Protein AF-A0A3D4KA52-F1 (afdb_monomer_lite)

Structure (mmCIF, N/CA/C/O backbone):
data_AF-A0A3D4KA52-F1
#
_entry.id   AF-A0A3D4KA52-F1
#
loop_
_atom_site.group_PDB
_atom_site.id
_atom_site.type_symbol
_atom_site.label_atom_id
_atom_site.label_alt_id
_atom_site.label_comp_id
_atom_site.label_asym_id
_atom_site.label_entity_id
_atom_site.label_seq_id
_atom_site.pdbx_PDB_ins_code
_atom_site.Cartn_x
_atom_site.Cartn_y
_atom_site.Cartn_z
_atom_site.occupancy
_atom_site.B_iso_or_equiv
_atom_site.auth_seq_id
_atom_site.auth_comp_id
_atom_site.auth_asym_id
_atom_site.auth_atom_id
_atom_site.pdbx_PDB_model_num
ATOM 1 N N . TYR A 1 1 ? 13.104 0.872 -15.841 1.00 61.03 1 TYR A N 1
ATOM 2 C CA . TYR A 1 1 ? 13.590 0.272 -14.583 1.00 61.03 1 TYR A CA 1
ATOM 3 C C . TYR A 1 1 ? 13.349 -1.228 -14.711 1.00 61.03 1 TYR A C 1
ATOM 5 O O . TYR A 1 1 ? 12.201 -1.584 -14.936 1.00 61.03 1 TYR A O 1
ATOM 13 N N . PRO A 1 2 ? 14.381 -2.091 -14.729 1.00 73.38 2 PRO A N 1
ATOM 14 C CA . PRO A 1 2 ? 14.196 -3.521 -15.021 1.00 73.38 2 PRO A CA 1
ATOM 15 C C . PRO A 1 2 ? 13.638 -4.319 -13.830 1.00 73.38 2 PRO A C 1
ATOM 17 O O . PRO A 1 2 ? 13.136 -5.422 -14.011 1.00 73.38 2 PRO A O 1
ATOM 20 N N . ASN A 1 3 ? 13.708 -3.758 -12.620 1.00 79.00 3 ASN A N 1
ATOM 21 C CA . ASN A 1 3 ? 13.283 -4.417 -11.387 1.00 79.00 3 ASN A CA 1
ATOM 22 C C . ASN A 1 3 ? 11.773 -4.266 -11.152 1.00 79.00 3 ASN A C 1
ATOM 24 O O . ASN A 1 3 ? 11.130 -3.387 -11.725 1.00 79.00 3 ASN A O 1
ATOM 28 N N . GLN A 1 4 ? 11.234 -5.104 -10.267 1.00 78.00 4 GLN A N 1
ATOM 29 C CA . GLN A 1 4 ? 9.839 -5.045 -9.836 1.00 78.00 4 GLN A CA 1
ATOM 30 C C . GLN A 1 4 ? 9.591 -3.839 -8.908 1.00 78.00 4 GLN A C 1
ATOM 32 O O . GLN A 1 4 ? 10.499 -3.385 -8.209 1.00 78.00 4 GLN A O 1
ATOM 37 N N . ILE A 1 5 ? 8.369 -3.310 -8.917 1.00 79.25 5 ILE A N 1
ATOM 38 C CA . ILE A 1 5 ? 7.930 -2.107 -8.209 1.00 79.25 5 ILE A CA 1
ATOM 39 C C . ILE A 1 5 ? 6.604 -2.410 -7.510 1.00 79.25 5 ILE A C 1
ATOM 41 O O . ILE A 1 5 ? 5.694 -2.984 -8.102 1.00 79.25 5 ILE A O 1
ATOM 45 N N . GLY A 1 6 ? 6.495 -1.989 -6.254 1.00 76.94 6 GLY A N 1
ATOM 46 C CA . GLY A 1 6 ? 5.262 -2.037 -5.479 1.00 76.94 6 GLY A CA 1
ATOM 47 C C . GLY A 1 6 ? 4.637 -0.650 -5.351 1.00 76.94 6 GLY A C 1
ATOM 48 O O . GLY A 1 6 ? 4.973 0.053 -4.394 1.00 76.94 6 GLY A O 1
ATOM 49 N N . PRO A 1 7 ? 3.808 -0.190 -6.310 1.00 71.69 7 PRO A N 1
ATOM 50 C CA . PRO A 1 7 ? 3.081 1.058 -6.142 1.00 71.69 7 PRO A CA 1
ATOM 51 C C . PRO A 1 7 ? 2.113 0.884 -4.972 1.00 71.69 7 PRO A C 1
ATOM 53 O O . PRO A 1 7 ? 1.227 0.036 -5.026 1.00 71.69 7 PRO A O 1
ATOM 56 N N . GLY A 1 8 ? 2.309 1.660 -3.907 1.00 74.88 8 GLY A N 1
ATOM 57 C CA . GLY A 1 8 ? 1.396 1.680 -2.772 1.00 74.88 8 GLY A CA 1
ATOM 58 C C . GLY A 1 8 ? -0.039 1.915 -3.254 1.00 74.88 8 GLY A C 1
ATOM 59 O O . GLY A 1 8 ? -0.324 2.916 -3.916 1.00 74.88 8 GLY A O 1
ATOM 60 N N . VAL A 1 9 ? -0.919 0.936 -3.030 1.00 77.31 9 VAL A N 1
ATOM 61 C CA . VAL A 1 9 ? -2.302 0.968 -3.547 1.00 77.31 9 VAL A CA 1
ATOM 62 C C . VAL A 1 9 ? -3.294 1.540 -2.537 1.00 77.31 9 VAL A C 1
ATOM 64 O O . VAL A 1 9 ? -4.476 1.694 -2.841 1.00 77.31 9 VAL A O 1
ATOM 67 N N . TYR A 1 10 ? -2.831 1.831 -1.323 1.00 75.44 10 TYR A N 1
ATOM 68 C CA . TYR A 1 10 ? -3.678 2.180 -0.194 1.00 75.44 10 TYR A CA 1
ATOM 69 C C . TYR A 1 10 ? -2.890 3.009 0.830 1.00 75.44 10 TYR A C 1
ATOM 71 O O . TYR A 1 10 ? -1.899 2.549 1.407 1.00 75.44 10 TYR A O 1
ATOM 79 N N . ASP A 1 11 ? -3.408 4.214 1.085 1.00 75.88 11 ASP A N 1
ATOM 80 C CA . ASP A 1 11 ? -2.886 5.166 2.065 1.00 75.88 11 ASP A CA 1
ATOM 81 C C . ASP A 1 11 ? -3.175 4.715 3.504 1.00 75.88 11 ASP A C 1
ATOM 83 O O . ASP A 1 11 ? -4.282 4.862 4.036 1.00 75.88 11 ASP A O 1
ATOM 87 N N . ILE A 1 12 ? -2.135 4.196 4.155 1.00 75.81 12 ILE A N 1
ATOM 88 C CA . ILE A 1 12 ? -2.169 3.705 5.537 1.00 75.81 12 ILE A CA 1
ATOM 89 C C . ILE A 1 12 ? -2.299 4.823 6.582 1.00 75.81 12 ILE A C 1
ATOM 91 O O . ILE A 1 12 ? -2.646 4.547 7.738 1.00 75.81 12 ILE A O 1
ATOM 95 N N . HIS A 1 13 ? -2.037 6.079 6.207 1.00 76.50 13 HIS A N 1
ATOM 96 C CA . HIS A 1 13 ? -2.153 7.230 7.102 1.00 76.50 13 HIS A CA 1
ATOM 97 C C . HIS A 1 13 ? -3.607 7.682 7.282 1.00 76.50 13 HIS A C 1
ATOM 99 O O . HIS A 1 13 ? -3.921 8.386 8.245 1.00 76.50 13 HIS A O 1
ATOM 105 N N . SER A 1 14 ? -4.515 7.198 6.433 1.00 77.88 14 SER A N 1
ATOM 106 C CA . SER A 1 14 ? -5.955 7.373 6.581 1.00 77.88 14 SER A CA 1
ATOM 107 C C . SER A 1 14 ? -6.600 6.197 7.337 1.00 77.88 14 SER A C 1
ATOM 109 O O . SER A 1 14 ? -6.231 5.041 7.119 1.00 77.88 14 SER A O 1
ATOM 111 N N . PRO A 1 15 ? -7.585 6.437 8.230 1.00 74.12 15 PRO A N 1
ATOM 112 C CA . PRO A 1 15 ? -8.419 5.375 8.807 1.00 74.12 15 PRO A CA 1
ATOM 113 C C . PRO A 1 15 ? -9.457 4.823 7.826 1.00 74.12 15 PRO A C 1
ATOM 115 O O . PRO A 1 15 ? -10.179 3.885 8.153 1.00 74.12 15 PRO A O 1
ATOM 118 N N . ARG A 1 16 ? -9.564 5.415 6.635 1.00 82.50 16 ARG A N 1
ATOM 119 C CA . ARG A 1 16 ? -10.503 4.992 5.606 1.00 82.50 16 ARG A CA 1
ATOM 120 C C . ARG A 1 16 ? -10.075 3.648 5.027 1.00 82.50 16 ARG A C 1
ATOM 122 O O . ARG A 1 16 ? -8.956 3.504 4.549 1.00 82.50 16 ARG A O 1
ATOM 129 N N . VAL A 1 17 ? -11.011 2.709 4.985 1.00 81.25 17 VAL A N 1
ATOM 130 C CA . VAL A 1 17 ? -10.879 1.492 4.185 1.00 81.25 17 VAL A CA 1
ATOM 131 C C . VAL A 1 17 ? -11.166 1.867 2.719 1.00 81.25 17 VAL A C 1
ATOM 133 O O . VAL A 1 17 ? -12.277 2.327 2.435 1.00 81.25 17 VAL A O 1
ATOM 136 N N . PRO A 1 18 ? -10.184 1.777 1.800 1.00 81.94 18 PRO A N 1
ATOM 137 C CA . PRO A 1 18 ? -10.405 2.068 0.382 1.00 81.94 18 PRO A CA 1
ATOM 138 C C . PRO A 1 18 ? -11.332 1.015 -0.223 1.00 81.94 18 PRO A C 1
ATOM 140 O O . PRO A 1 18 ? -11.426 -0.082 0.308 1.00 81.94 18 PRO A O 1
ATOM 143 N N . LYS A 1 19 ? -12.021 1.317 -1.323 1.00 87.50 19 LYS A N 1
ATOM 144 C CA . LYS A 1 19 ? -12.792 0.296 -2.050 1.00 87.50 19 LYS A CA 1
ATOM 145 C C . LYS A 1 19 ? -11.899 -0.445 -3.042 1.00 87.50 19 LYS A C 1
ATOM 147 O O . LYS A 1 19 ? -10.986 0.168 -3.596 1.00 87.50 19 LYS A O 1
ATOM 152 N N . ALA A 1 20 ? -12.231 -1.697 -3.352 1.00 86.81 20 ALA A N 1
ATOM 153 C CA . ALA A 1 20 ? -11.575 -2.472 -4.406 1.00 86.81 20 ALA A CA 1
ATOM 154 C C . ALA A 1 20 ? -11.455 -1.691 -5.731 1.00 86.81 20 ALA A C 1
ATOM 156 O O . ALA A 1 20 ? -10.372 -1.628 -6.309 1.00 86.81 20 ALA A O 1
ATOM 157 N N . GLU A 1 21 ? -12.506 -0.969 -6.143 1.00 87.69 21 GLU A N 1
ATOM 158 C CA . GLU A 1 21 ? -12.498 -0.205 -7.402 1.00 87.69 21 GLU A CA 1
ATOM 159 C C . GLU A 1 21 ? -11.474 0.949 -7.408 1.00 87.69 21 GLU A C 1
ATOM 161 O O . GLU A 1 21 ? -11.016 1.392 -8.463 1.00 87.69 21 GLU A O 1
ATOM 166 N N . GLU A 1 22 ? -11.117 1.489 -6.238 1.00 85.38 22 GLU A N 1
ATOM 167 C CA . GLU A 1 22 ? -10.083 2.523 -6.137 1.00 85.38 22 GLU A CA 1
ATOM 168 C C . GLU A 1 22 ? -8.686 1.929 -6.328 1.00 85.38 22 GLU A C 1
ATOM 170 O O . GLU A 1 22 ? -7.864 2.534 -7.020 1.00 85.38 22 GLU A O 1
ATOM 175 N N . MET A 1 23 ? -8.443 0.737 -5.772 1.00 86.06 23 MET A N 1
ATOM 176 C CA . MET A 1 23 ? -7.189 0.002 -5.949 1.00 86.06 23 MET A CA 1
ATOM 177 C C . MET A 1 23 ? -7.026 -0.459 -7.402 1.00 86.06 23 MET A C 1
ATOM 179 O O . MET A 1 23 ? -5.963 -0.256 -7.986 1.00 86.06 23 MET A O 1
ATOM 183 N N . GLU A 1 24 ? -8.093 -0.964 -8.030 1.00 89.06 24 GLU A N 1
ATOM 184 C CA . GLU A 1 24 ? -8.106 -1.324 -9.456 1.00 89.06 24 GLU A CA 1
ATOM 185 C C . GLU A 1 24 ? -7.712 -0.141 -10.348 1.00 89.06 24 GLU A C 1
ATOM 187 O O . GLU A 1 24 ? -6.826 -0.261 -11.190 1.00 89.06 24 GLU A O 1
ATOM 192 N N . ARG A 1 25 ? -8.278 1.050 -10.113 1.00 89.44 25 ARG A N 1
ATOM 193 C CA . ARG A 1 25 ? -7.933 2.256 -10.889 1.00 89.44 25 ARG A CA 1
ATOM 194 C C . ARG A 1 25 ? -6.468 2.668 -10.751 1.00 89.44 25 ARG A C 1
ATOM 196 O O . ARG A 1 25 ? -5.925 3.290 -11.668 1.00 89.44 25 ARG A O 1
ATOM 203 N N . LEU A 1 26 ? -5.842 2.412 -9.603 1.00 86.44 26 LEU A N 1
ATOM 204 C CA . LEU A 1 26 ? -4.417 2.681 -9.396 1.00 86.44 26 LEU A CA 1
ATOM 205 C C . LEU A 1 26 ? -3.555 1.655 -10.136 1.00 86.44 26 LEU A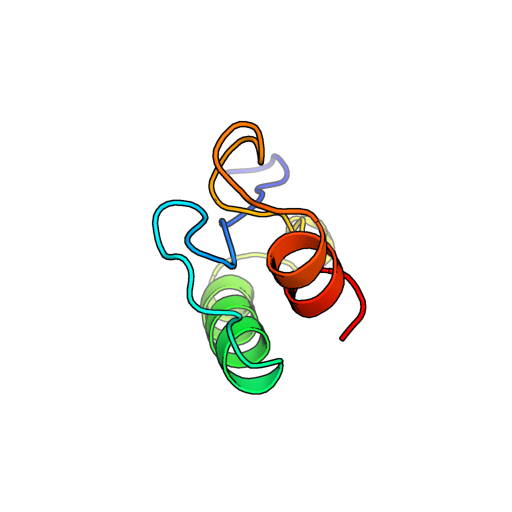 C 1
ATOM 207 O O . LEU A 1 26 ? -2.594 2.044 -10.804 1.00 86.44 26 LEU A O 1
ATOM 211 N N . LEU A 1 27 ? -3.945 0.381 -10.098 1.00 88.75 27 LEU A N 1
ATOM 212 C CA . LEU A 1 27 ? -3.289 -0.686 -10.851 1.00 88.75 27 LEU A CA 1
ATOM 213 C C . LEU A 1 27 ? -3.399 -0.463 -12.361 1.00 88.75 27 LEU A C 1
ATOM 215 O O . LEU A 1 27 ? -2.387 -0.530 -13.051 1.00 88.75 27 LEU A O 1
ATOM 219 N N . ASP A 1 28 ? -4.566 -0.064 -12.869 1.00 90.94 28 ASP A N 1
ATOM 220 C CA . ASP A 1 28 ? -4.765 0.287 -14.280 1.00 90.94 28 ASP A CA 1
ATOM 221 C C . ASP A 1 28 ? -3.843 1.422 -14.735 1.00 90.94 28 ASP A C 1
ATOM 223 O O . ASP A 1 28 ? -3.364 1.440 -15.869 1.00 90.94 28 ASP A O 1
ATOM 227 N N . LYS A 1 29 ? -3.581 2.405 -13.865 1.00 88.88 29 LYS A N 1
ATOM 228 C CA . LYS A 1 29 ? -2.620 3.475 -14.165 1.00 88.88 29 LYS A CA 1
ATOM 229 C C . LYS A 1 29 ? -1.188 2.948 -14.190 1.00 88.88 29 LYS A C 1
ATOM 231 O O . LYS A 1 29 ? -0.433 3.353 -15.070 1.00 88.88 29 LYS A O 1
ATOM 236 N N . ALA A 1 30 ? -0.824 2.065 -13.262 1.00 87.25 30 ALA A N 1
ATOM 237 C CA . ALA A 1 30 ? 0.503 1.458 -13.209 1.00 87.25 30 ALA A CA 1
ATOM 238 C C . ALA A 1 30 ? 0.766 0.549 -14.424 1.00 87.25 30 ALA A C 1
ATOM 240 O O . ALA A 1 30 ? 1.826 0.642 -15.039 1.00 87.25 30 ALA A O 1
ATOM 241 N N . LEU A 1 31 ? -0.228 -0.238 -14.845 1.00 90.12 31 LEU A N 1
ATOM 242 C CA . LEU A 1 31 ? -0.161 -1.139 -16.002 1.00 90.12 31 LEU A CA 1
ATOM 243 C C . LEU A 1 31 ? 0.010 -0.414 -17.347 1.00 90.12 31 LEU A C 1
ATOM 245 O O . LEU A 1 31 ? 0.455 -1.016 -18.318 1.00 90.12 31 LEU A O 1
ATOM 249 N N . LYS A 1 32 ? -0.299 0.887 -17.431 1.00 91.50 32 LYS A N 1
ATOM 250 C CA . LYS A 1 32 ? -0.030 1.689 -18.642 1.00 91.50 32 LYS A CA 1
ATOM 251 C C . LYS A 1 32 ? 1.456 1.961 -18.870 1.00 91.50 32 LYS A C 1
ATOM 253 O O . LYS A 1 32 ? 1.822 2.396 -19.960 1.00 91.50 32 LYS A O 1
ATOM 258 N N . VAL A 1 33 ? 2.287 1.790 -17.843 1.00 90.19 33 VAL A N 1
ATOM 259 C CA . VAL A 1 33 ? 3.705 2.183 -17.857 1.00 90.19 33 VAL A CA 1
ATOM 260 C C . VAL A 1 33 ? 4.655 1.092 -17.356 1.00 90.19 33 VAL A C 1
ATOM 262 O O . VAL A 1 33 ? 5.863 1.233 -17.532 1.00 90.19 33 VAL A O 1
ATOM 265 N N . LEU A 1 34 ? 4.134 0.020 -16.751 1.00 86.56 34 LEU A N 1
ATOM 266 C CA . LEU A 1 34 ? 4.884 -1.130 -16.242 1.00 86.56 34 LEU A CA 1
ATOM 267 C C . LEU A 1 34 ? 4.250 -2.434 -16.735 1.00 86.56 34 LEU A C 1
ATOM 269 O O . LEU A 1 34 ? 3.026 -2.541 -16.799 1.00 86.56 34 LEU A O 1
ATOM 273 N N . ASP A 1 35 ? 5.077 -3.445 -17.008 1.00 87.25 35 ASP A N 1
ATOM 274 C CA . ASP A 1 35 ? 4.582 -4.796 -17.272 1.00 87.25 35 ASP A CA 1
ATOM 275 C C . ASP A 1 35 ? 3.953 -5.383 -16.003 1.00 87.25 35 ASP A C 1
ATOM 277 O O . ASP A 1 35 ? 4.475 -5.205 -14.901 1.00 87.25 35 ASP A O 1
ATOM 281 N N . ALA A 1 36 ? 2.874 -6.158 -16.141 1.00 86.75 36 ALA A N 1
ATOM 282 C CA . ALA A 1 36 ? 2.185 -6.775 -15.000 1.00 86.75 36 ALA A CA 1
ATOM 283 C C . ALA A 1 36 ? 3.128 -7.608 -14.108 1.00 86.75 36 ALA A C 1
ATOM 285 O O . ALA A 1 36 ? 3.020 -7.589 -12.886 1.00 86.75 36 ALA A O 1
ATOM 286 N N . ASN A 1 37 ? 4.122 -8.266 -14.712 1.00 87.25 37 ASN A N 1
ATOM 287 C CA . ASN A 1 37 ? 5.122 -9.091 -14.023 1.00 87.25 37 ASN A CA 1
ATOM 288 C C . ASN A 1 37 ? 6.088 -8.271 -13.145 1.00 87.25 37 ASN A C 1
ATOM 290 O O . ASN A 1 37 ? 6.871 -8.831 -12.369 1.00 87.25 37 ASN A O 1
ATOM 294 N N . GLN A 1 38 ? 6.075 -6.947 -13.306 1.00 85.75 38 GLN A N 1
ATOM 295 C CA . GLN A 1 38 ? 6.862 -6.007 -12.526 1.00 85.75 38 GLN A CA 1
ATOM 296 C C . GLN A 1 38 ? 6.071 -5.397 -11.369 1.00 85.75 38 GLN A C 1
ATOM 298 O O . GLN A 1 38 ? 6.683 -4.708 -10.563 1.00 85.75 38 GLN A O 1
ATOM 303 N N . ILE A 1 39 ? 4.759 -5.622 -11.258 1.00 86.38 39 ILE A N 1
ATOM 304 C CA . ILE A 1 39 ? 3.918 -4.945 -10.267 1.00 86.38 39 ILE A CA 1
ATOM 305 C C . ILE A 1 39 ? 3.680 -5.850 -9.056 1.00 86.38 39 ILE A C 1
ATOM 307 O O . ILE A 1 39 ? 3.182 -6.965 -9.184 1.00 86.38 39 ILE A O 1
ATOM 311 N N . TRP A 1 40 ? 3.985 -5.331 -7.868 1.00 87.25 40 TRP A N 1
ATOM 312 C CA . TRP A 1 40 ? 3.536 -5.885 -6.591 1.00 87.25 40 TRP A CA 1
ATOM 313 C C . TRP A 1 40 ? 2.423 -5.026 -6.002 1.00 87.25 40 TRP A C 1
ATOM 315 O O . TRP A 1 40 ? 2.443 -3.804 -6.119 1.00 87.25 40 TRP A O 1
ATOM 325 N N . VAL A 1 41 ? 1.455 -5.661 -5.347 1.00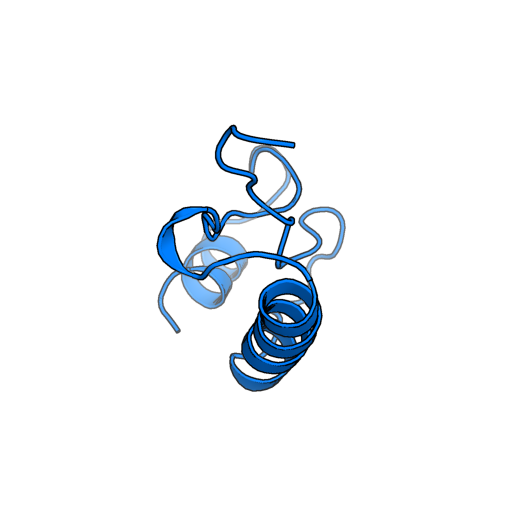 85.44 41 VAL A N 1
ATOM 326 C CA . VAL A 1 41 ? 0.361 -4.961 -4.669 1.00 85.44 41 VAL A CA 1
ATOM 327 C C . VAL A 1 41 ? 0.660 -4.932 -3.179 1.00 85.44 41 VAL A C 1
ATOM 329 O O . VAL A 1 41 ? 0.720 -5.977 -2.533 1.00 85.44 41 VAL A O 1
ATOM 332 N N . ASN A 1 42 ? 0.868 -3.739 -2.626 1.00 85.31 42 ASN A N 1
ATOM 333 C CA . ASN A 1 42 ? 1.147 -3.556 -1.206 1.00 85.31 42 ASN A CA 1
ATOM 334 C C . ASN A 1 42 ? 0.595 -2.218 -0.687 1.00 85.31 42 ASN A C 1
ATOM 336 O O . ASN A 1 42 ? 0.400 -1.287 -1.469 1.00 85.31 42 ASN A O 1
ATOM 340 N N . PRO A 1 43 ? 0.369 -2.092 0.633 1.00 82.00 43 PRO A N 1
ATOM 341 C CA . PRO A 1 43 ? 0.082 -0.806 1.268 1.00 82.00 43 PRO A CA 1
ATOM 342 C C . PRO A 1 43 ? 1.240 0.192 1.116 1.00 82.00 43 PRO A C 1
ATOM 344 O O . PRO A 1 43 ? 2.384 -0.217 0.895 1.00 82.00 43 PRO A O 1
ATOM 347 N N . ASP A 1 44 ? 0.958 1.482 1.317 1.00 80.38 44 ASP A N 1
ATOM 348 C CA . ASP A 1 44 ? 1.953 2.565 1.226 1.00 80.38 44 ASP A CA 1
ATOM 349 C C . ASP A 1 44 ? 3.109 2.418 2.234 1.00 80.38 44 ASP A C 1
ATOM 351 O O . ASP A 1 44 ? 4.251 2.771 1.941 1.00 80.38 44 ASP A O 1
ATOM 355 N N . CYS A 1 45 ? 2.834 1.901 3.435 1.00 84.50 45 CYS A N 1
ATOM 356 C CA . CYS A 1 45 ? 3.828 1.684 4.488 1.00 84.50 45 CYS A CA 1
ATOM 357 C C . CYS A 1 45 ? 3.344 0.611 5.486 1.00 84.50 45 CYS A C 1
ATOM 359 O O . CYS A 1 45 ? 2.308 -0.028 5.303 1.00 84.50 45 CYS A O 1
ATOM 361 N N . GLY A 1 46 ? 4.100 0.392 6.563 1.00 81.06 46 GLY A N 1
ATOM 362 C CA . GLY A 1 46 ? 3.749 -0.556 7.617 1.00 81.06 46 GLY A CA 1
ATOM 363 C C . GLY A 1 46 ? 2.480 -0.167 8.385 1.00 81.06 46 GLY A C 1
ATOM 364 O O . GLY A 1 46 ? 2.241 0.995 8.695 1.00 81.06 46 GLY A O 1
ATOM 365 N N . LEU A 1 47 ? 1.703 -1.169 8.791 1.00 84.81 47 LEU A N 1
ATOM 366 C CA . LEU A 1 47 ? 0.375 -1.015 9.405 1.00 84.81 47 LEU A CA 1
ATOM 367 C C . LEU A 1 47 ? 0.400 -0.714 10.915 1.00 84.81 47 LEU A C 1
ATOM 369 O O . LEU A 1 47 ? -0.615 -0.847 11.591 1.00 84.81 47 LEU A O 1
ATOM 373 N N . LYS A 1 48 ? 1.550 -0.309 11.470 1.00 83.44 48 LYS A N 1
ATOM 374 C CA . LYS A 1 48 ? 1.758 -0.170 12.926 1.00 83.44 48 LYS A CA 1
ATOM 375 C C . LYS A 1 48 ? 0.755 0.780 13.597 1.00 83.44 48 LYS A C 1
ATOM 377 O O . LYS A 1 48 ? 0.477 0.631 14.781 1.00 83.44 48 LYS A O 1
ATOM 382 N N . THR A 1 49 ? 0.241 1.760 12.859 1.00 83.94 49 THR A N 1
ATOM 383 C CA . THR A 1 49 ? -0.687 2.786 13.356 1.00 83.94 49 THR A CA 1
ATOM 384 C C . THR A 1 49 ? -2.160 2.497 13.040 1.00 83.94 49 THR A C 1
ATOM 386 O O . THR A 1 49 ? -3.002 3.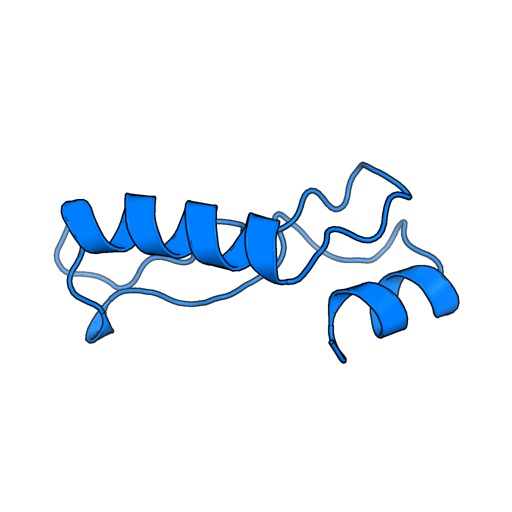355 13.295 1.00 83.94 49 THR A O 1
ATOM 389 N N . ARG A 1 50 ? -2.489 1.328 12.470 1.00 82.38 50 ARG A N 1
ATOM 390 C CA . ARG A 1 50 ? -3.858 0.940 12.087 1.00 82.38 50 ARG A CA 1
ATOM 391 C C . ARG A 1 50 ? -4.469 -0.050 13.083 1.00 82.38 50 ARG A C 1
ATOM 393 O O . ARG A 1 50 ? -3.760 -0.856 13.680 1.00 82.38 50 ARG A O 1
ATOM 400 N N . GLY A 1 51 ? -5.789 0.025 13.270 1.00 87.12 51 GLY A N 1
ATOM 401 C CA . GLY A 1 51 ? -6.555 -0.939 14.054 1.00 87.12 51 GLY A CA 1
ATOM 402 C C . GLY A 1 51 ? -6.915 -2.181 13.237 1.00 87.12 51 GLY A C 1
ATOM 403 O O . GLY A 1 51 ? -7.080 -2.119 12.020 1.00 87.12 51 GLY A O 1
ATOM 404 N N . TRP A 1 52 ? -7.087 -3.319 13.917 1.00 89.94 52 TRP A N 1
ATOM 405 C CA . TRP A 1 52 ? -7.425 -4.598 13.278 1.00 89.94 52 TRP A CA 1
ATOM 406 C C . TRP A 1 52 ? -8.673 -4.572 12.379 1.00 89.94 52 TRP A C 1
ATOM 408 O O . TRP A 1 52 ? -8.602 -5.176 11.306 1.00 89.94 52 TRP A O 1
A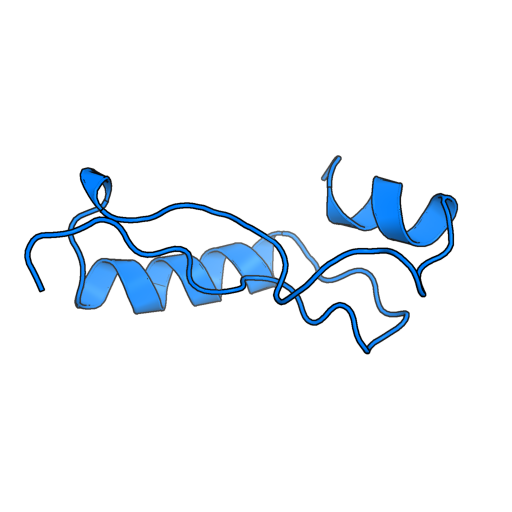TOM 418 N N . PRO A 1 53 ? -9.791 -3.909 12.750 1.00 87.31 53 PRO A N 1
ATOM 419 C CA . PRO A 1 53 ? -10.966 -3.849 11.883 1.00 87.31 53 PRO A CA 1
ATOM 420 C C . PRO A 1 53 ? -10.670 -3.161 10.548 1.00 87.31 53 PRO A C 1
ATOM 422 O O . PRO A 1 53 ? -11.048 -3.677 9.500 1.00 87.31 53 PRO A O 1
ATOM 425 N N . GLU A 1 54 ? -9.941 -2.039 10.572 1.00 83.19 54 GLU A N 1
ATOM 426 C CA . GLU A 1 54 ? -9.573 -1.322 9.345 1.00 83.19 54 GLU A CA 1
ATOM 427 C C . GLU A 1 54 ? -8.564 -2.114 8.507 1.00 83.19 54 GLU A C 1
ATOM 429 O O . GLU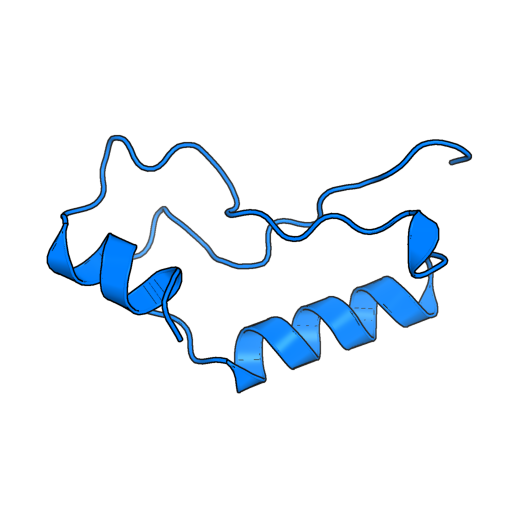 A 1 54 ? -8.692 -2.176 7.289 1.00 83.19 54 GLU A O 1
ATOM 434 N N . THR A 1 55 ? -7.576 -2.748 9.148 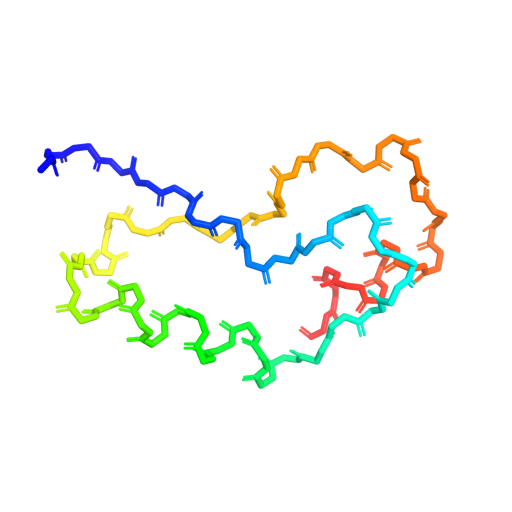1.00 86.12 55 THR A N 1
ATOM 435 C CA . THR A 1 55 ? -6.560 -3.548 8.452 1.00 86.12 55 THR A CA 1
ATOM 436 C C . THR A 1 55 ? -7.171 -4.731 7.715 1.00 86.12 55 THR A C 1
ATOM 438 O O . THR A 1 55 ? -6.882 -4.922 6.538 1.00 86.12 55 THR A O 1
ATOM 441 N N . LYS A 1 56 ? -8.031 -5.511 8.379 1.00 87.50 56 LYS A N 1
ATOM 442 C CA . LYS A 1 56 ? -8.713 -6.637 7.728 1.00 87.50 56 LYS A CA 1
ATOM 443 C C . LYS A 1 56 ? -9.631 -6.153 6.619 1.00 87.50 56 LYS A C 1
ATOM 445 O O . LYS A 1 56 ? -9.556 -6.656 5.507 1.00 87.50 56 LYS A O 1
ATOM 450 N N . GLY A 1 57 ? -10.406 -5.105 6.900 1.00 84.38 57 GLY A N 1
ATOM 451 C CA . GLY A 1 57 ? -11.277 -4.485 5.913 1.00 84.38 57 GLY A CA 1
ATOM 452 C C . GLY A 1 57 ? -10.534 -4.010 4.667 1.00 84.38 57 GLY A C 1
ATOM 453 O O . GLY A 1 57 ? -11.124 -4.037 3.603 1.00 84.38 57 GLY A O 1
ATOM 454 N N . ALA A 1 58 ? -9.268 -3.593 4.763 1.00 82.06 58 ALA A N 1
ATOM 455 C CA . ALA A 1 58 ? -8.469 -3.163 3.613 1.00 82.06 58 ALA A CA 1
ATOM 456 C C . ALA A 1 58 ? -7.765 -4.313 2.865 1.00 82.06 58 ALA A C 1
ATOM 458 O O . ALA A 1 58 ? -7.512 -4.173 1.673 1.00 82.06 58 ALA A O 1
ATOM 459 N N . LEU A 1 59 ? -7.426 -5.419 3.540 1.00 85.12 59 LEU A N 1
ATOM 460 C CA . LEU A 1 59 ? -6.650 -6.526 2.958 1.00 85.12 59 LEU A CA 1
ATOM 461 C C . LEU A 1 59 ? -7.497 -7.711 2.472 1.00 85.12 59 LEU A C 1
ATOM 463 O O . LEU A 1 59 ? -7.038 -8.454 1.612 1.00 85.12 59 LEU A O 1
ATOM 467 N N . GLU A 1 60 ? -8.686 -7.921 3.039 1.00 83.81 60 GLU A N 1
ATOM 468 C CA . GLU A 1 60 ? -9.533 -9.103 2.797 1.00 83.81 60 GLU A CA 1
ATOM 469 C C . GLU A 1 60 ? -10.734 -8.808 1.869 1.00 83.81 60 GLU A C 1
ATOM 471 O O . GLU A 1 60 ? -11.726 -9.535 1.916 1.00 83.81 60 GLU A O 1
ATOM 476 N N . GLN A 1 61 ? -10.676 -7.731 1.073 1.00 65.19 61 GLN A N 1
ATOM 477 C CA . GLN A 1 61 ? -11.750 -7.357 0.133 1.00 65.19 61 GLN A CA 1
ATOM 478 C C . GLN A 1 61 ? -11.844 -8.281 -1.075 1.00 65.19 61 GLN A C 1
ATOM 480 O O . GLN A 1 61 ? -10.780 -8.702 -1.580 1.00 65.19 61 GLN A O 1
#

Foldseek 3Di:
DPAADEDAQEELVDLDQDDPVSSVVVVVVVVVPDPPVRYDYDHPDDNPPYDPVSVCSNPVD

Radius of gyration: 12.35 Å; chains: 1; bounding box: 27×16×33 Å

pLDDT: mean 82.97, std 6.08, range [61.03, 91.5]

Secondary structure (DSSP, 8-state):
--S-B--B-S-TTSS----HHHHHHHHHHHHTTS-GGGB--B-SS-GGGS-HHHHHHHH--

Sequence (61 aa):
YPNQIGPGVYDIHSPRVPKAEEMERLLDKALKVLDANQIWVNPDCGLKTRGWPETKGALEQ